Protein AF-A0A9N9HST7-F1 (afdb_monomer)

Radius of gyration: 21.46 Å; Cα contacts (8 Å, |Δi|>4): 61; chains: 1; bounding box: 54×31×57 Å

pLDDT: mean 80.24, std 18.42, range [35.91, 97.44]

Sequence (124 aa):
MKSISILSIFLIFVAVVTQASPVKRCDTKIGPNLYTDGVRFKDLYAGLSKDLIKINNKYDEFLNSFHDSVTEAAKKDGLPLPDFLDVWNNNYKEFVADSKFISEKLAAKAAAFGKKLEEAKKKS

Secondary structure (DSSP, 8-state):
-----HHHHHHHHHHHHHHT--TT-S-----HHHHHHHHHHHHHHHHHHHHHHHHHHHHHHHHHHHHHHHHHHHHHHT-PPPHHHHHHHHHHHHHHHHHHHHHHHHHHHHHHHHHHHHHHHHT-

Structure (mmCIF, N/CA/C/O backbone):
data_AF-A0A9N9HST7-F1
#
_entry.id   AF-A0A9N9HST7-F1
#
loop_
_atom_site.group_PDB
_atom_site.id
_atom_site.type_symbol
_atom_site.label_atom_id
_atom_site.label_alt_id
_atom_site.label_comp_id
_atom_site.label_asym_id
_atom_site.label_entity_id
_atom_site.label_seq_id
_atom_site.pdbx_PDB_ins_code
_atom_site.Cartn_x
_atom_site.Cartn_y
_atom_site.Cartn_z
_atom_site.occupancy
_atom_site.B_iso_or_equiv
_atom_site.auth_seq_id
_atom_site.auth_comp_id
_atom_site.auth_asym_id
_atom_site.auth_atom_id
_atom_site.pdbx_PDB_model_num
ATOM 1 N N . MET A 1 1 ? 2.403 -24.891 8.908 1.00 35.91 1 MET A N 1
ATOM 2 C CA . MET A 1 1 ? 2.510 -24.438 7.502 1.00 35.91 1 MET A CA 1
ATOM 3 C C . MET A 1 1 ? 3.416 -23.222 7.470 1.00 35.91 1 MET A C 1
ATOM 5 O O . MET A 1 1 ? 3.210 -22.316 8.263 1.00 35.91 1 MET A O 1
ATOM 9 N N . LYS A 1 2 ? 4.477 -23.265 6.657 1.00 36.91 2 LYS A N 1
ATOM 10 C CA . LYS A 1 2 ? 5.513 -22.226 6.585 1.00 36.91 2 LYS A CA 1
ATOM 11 C C . LYS A 1 2 ? 4.945 -21.008 5.852 1.00 36.91 2 LYS A C 1
ATOM 13 O O . LYS A 1 2 ? 4.925 -20.990 4.626 1.00 36.91 2 LYS A O 1
ATOM 18 N N . SER A 1 3 ? 4.468 -20.013 6.589 1.00 45.78 3 SER A N 1
ATOM 19 C CA . SER A 1 3 ? 4.248 -18.672 6.058 1.00 45.78 3 SER A CA 1
ATOM 20 C C . SER A 1 3 ? 5.619 -18.077 5.749 1.00 45.78 3 SER A C 1
ATOM 22 O O . SER A 1 3 ? 6.283 -17.513 6.616 1.00 45.78 3 SER A O 1
ATOM 24 N N . ILE A 1 4 ? 6.081 -18.252 4.508 1.00 47.50 4 ILE A N 1
ATOM 25 C CA . ILE A 1 4 ? 7.130 -17.395 3.953 1.00 47.50 4 ILE A CA 1
ATOM 26 C C . ILE A 1 4 ? 6.532 -15.994 4.002 1.00 47.50 4 ILE A C 1
ATOM 28 O O . ILE A 1 4 ? 5.658 -15.646 3.210 1.00 47.50 4 ILE A O 1
ATOM 32 N N . SER A 1 5 ? 6.903 -15.261 5.048 1.00 45.00 5 SER A N 1
ATOM 33 C CA . SER A 1 5 ? 6.356 -13.950 5.336 1.00 45.00 5 SER A CA 1
ATOM 34 C C . SER A 1 5 ? 6.654 -13.065 4.136 1.00 45.00 5 SER A C 1
ATOM 36 O O . SER A 1 5 ? 7.801 -12.962 3.700 1.00 45.00 5 SER A O 1
ATOM 38 N N . ILE A 1 6 ? 5.620 -12.437 3.581 1.00 54.22 6 ILE A N 1
ATOM 39 C CA . ILE A 1 6 ? 5.718 -11.459 2.486 1.00 54.22 6 ILE A CA 1
ATOM 40 C C . ILE A 1 6 ? 6.785 -10.391 2.812 1.00 54.22 6 ILE A C 1
ATOM 42 O O . ILE A 1 6 ? 7.474 -9.893 1.923 1.00 54.22 6 ILE A O 1
ATOM 46 N N . LEU A 1 7 ? 7.003 -10.140 4.107 1.00 42.53 7 LEU A N 1
ATOM 47 C CA . LEU A 1 7 ? 8.054 -9.294 4.666 1.00 42.53 7 LEU A CA 1
ATOM 48 C C . LEU A 1 7 ? 9.483 -9.766 4.327 1.00 42.53 7 LEU A C 1
ATOM 50 O O . LEU A 1 7 ? 10.355 -8.955 4.026 1.00 42.53 7 LEU A O 1
ATOM 54 N N . SER A 1 8 ? 9.728 -11.077 4.336 1.00 52.69 8 SER A N 1
ATOM 55 C CA . SER A 1 8 ? 11.025 -11.680 4.006 1.00 52.69 8 SER A CA 1
ATOM 56 C C . SER A 1 8 ? 11.347 -11.550 2.517 1.00 52.69 8 SER A C 1
ATOM 58 O O . SER A 1 8 ? 12.495 -11.312 2.156 1.00 52.69 8 SER A O 1
ATOM 60 N N . ILE A 1 9 ? 10.331 -11.645 1.653 1.00 54.22 9 ILE A N 1
ATOM 61 C CA . ILE A 1 9 ? 10.486 -11.402 0.212 1.00 54.22 9 ILE A CA 1
ATOM 62 C C . ILE A 1 9 ? 10.839 -9.926 -0.014 1.00 54.22 9 ILE A C 1
ATOM 64 O O . ILE A 1 9 ? 11.786 -9.621 -0.736 1.00 54.22 9 ILE A O 1
ATOM 68 N N . PHE A 1 10 ? 10.150 -9.014 0.675 1.00 51.09 10 PHE A N 1
ATOM 69 C CA . PHE A 1 10 ? 10.417 -7.577 0.607 1.00 51.09 10 PHE A CA 1
ATOM 70 C C . PHE A 1 10 ? 11.854 -7.201 1.008 1.00 51.09 10 PHE A C 1
ATOM 72 O O . PHE A 1 10 ? 12.502 -6.412 0.321 1.00 51.09 10 PHE A O 1
ATOM 79 N N . LEU A 1 11 ? 12.379 -7.803 2.080 1.00 50.59 11 LEU A N 1
ATOM 80 C CA . LEU A 1 11 ? 13.732 -7.535 2.584 1.00 50.59 11 LEU A CA 1
ATOM 81 C C . LEU A 1 11 ? 14.843 -8.001 1.632 1.00 50.59 11 LEU A C 1
ATOM 83 O O . LEU A 1 11 ? 15.831 -7.289 1.452 1.00 50.59 11 LEU A O 1
ATOM 87 N N . ILE A 1 12 ? 14.673 -9.155 0.979 1.00 52.94 12 ILE A N 1
ATOM 88 C CA . ILE A 1 12 ? 15.654 -9.660 0.005 1.00 52.94 12 ILE A CA 1
ATOM 89 C C . ILE A 1 12 ? 15.727 -8.726 -1.214 1.00 52.94 12 ILE A C 1
ATOM 91 O O . ILE A 1 12 ? 16.817 -8.443 -1.711 1.00 52.94 12 ILE A O 1
ATOM 95 N N . PHE A 1 13 ? 14.594 -8.173 -1.661 1.00 49.22 13 PHE A N 1
ATOM 96 C CA . PHE A 1 13 ? 14.563 -7.263 -2.810 1.00 49.22 13 PHE A CA 1
ATOM 97 C C . PHE A 1 13 ? 15.261 -5.921 -2.542 1.00 49.22 13 PHE A C 1
ATOM 99 O O . PHE A 1 13 ? 15.960 -5.414 -3.420 1.00 49.22 13 PHE A O 1
ATOM 106 N N . VAL A 1 14 ? 15.148 -5.359 -1.333 1.00 51.25 14 VAL A N 1
ATOM 107 C CA . VAL A 1 14 ? 15.830 -4.098 -0.977 1.00 51.25 14 VAL A CA 1
ATOM 108 C C . VAL A 1 14 ? 17.355 -4.268 -0.972 1.00 51.25 14 VAL A C 1
ATOM 110 O O . VAL A 1 14 ? 18.066 -3.394 -1.470 1.00 51.25 14 VAL A O 1
ATOM 113 N N . ALA A 1 15 ? 17.863 -5.406 -0.488 1.00 44.81 15 ALA A N 1
ATOM 114 C CA . ALA A 1 15 ? 19.301 -5.685 -0.426 1.00 44.81 15 ALA A CA 1
ATOM 115 C C . ALA A 1 15 ? 19.956 -5.884 -1.807 1.00 44.81 15 ALA A C 1
ATOM 117 O O . ALA A 1 15 ? 21.137 -5.579 -1.980 1.00 44.81 15 ALA A O 1
ATOM 118 N N . VAL A 1 16 ? 19.202 -6.367 -2.801 1.00 49.75 16 VAL A N 1
ATOM 119 C CA . VAL A 1 16 ? 19.696 -6.519 -4.182 1.00 49.75 16 VAL A CA 1
ATOM 120 C C . VAL A 1 16 ? 19.768 -5.164 -4.895 1.00 49.75 16 VAL A C 1
ATOM 122 O O . VAL A 1 16 ? 20.706 -4.907 -5.648 1.00 49.75 16 VAL A O 1
ATOM 125 N N . VAL A 1 17 ? 18.827 -4.254 -4.622 1.00 51.72 17 VAL A N 1
ATOM 126 C CA . VAL A 1 17 ? 18.800 -2.922 -5.254 1.00 51.72 17 VAL A CA 1
ATOM 127 C C . VAL A 1 17 ? 19.888 -1.994 -4.694 1.00 51.72 17 VAL A C 1
ATOM 129 O O . VAL A 1 17 ? 20.417 -1.164 -5.435 1.00 51.72 17 VAL A O 1
ATOM 132 N N . THR A 1 18 ? 20.278 -2.137 -3.423 1.00 47.78 18 THR A N 1
ATOM 133 C CA . THR A 1 18 ? 21.344 -1.317 -2.814 1.00 47.78 18 THR A CA 1
ATOM 134 C C . THR A 1 18 ? 22.755 -1.752 -3.217 1.00 47.78 18 THR A C 1
ATOM 136 O O . THR A 1 18 ? 23.629 -0.898 -3.348 1.00 47.78 18 THR A O 1
ATOM 139 N N . GLN A 1 19 ? 22.982 -3.042 -3.492 1.00 45.69 19 GLN A N 1
ATOM 140 C CA . GLN A 1 19 ? 24.291 -3.557 -3.925 1.00 45.69 19 GLN A CA 1
ATOM 141 C C . GLN A 1 19 ? 24.570 -3.368 -5.427 1.00 45.69 19 GLN A C 1
ATOM 143 O O . GLN A 1 19 ? 25.721 -3.425 -5.852 1.00 45.69 19 GLN A O 1
ATOM 148 N N . ALA A 1 20 ? 23.551 -3.061 -6.236 1.00 45.78 20 ALA A N 1
ATOM 149 C CA . ALA A 1 20 ? 23.695 -2.799 -7.671 1.00 45.78 20 ALA A CA 1
ATOM 150 C C . ALA A 1 20 ? 24.044 -1.335 -8.019 1.00 45.78 20 ALA A C 1
ATOM 152 O O . ALA A 1 20 ? 23.869 -0.917 -9.164 1.00 45.78 20 ALA A O 1
ATOM 153 N N . SER A 1 21 ? 24.533 -0.530 -7.067 1.00 45.56 21 SER A N 1
ATOM 154 C CA . SER A 1 21 ? 25.044 0.811 -7.377 1.00 45.56 21 SER A CA 1
ATOM 155 C C . SER A 1 21 ? 26.535 0.805 -7.718 1.00 45.56 21 SER A C 1
ATOM 157 O O . SER A 1 21 ? 27.380 0.972 -6.841 1.00 45.56 21 SER A O 1
ATOM 159 N N . PRO A 1 22 ? 26.851 0.851 -9.020 1.00 41.72 22 PRO A N 1
ATOM 160 C CA . PRO A 1 22 ? 27.812 1.801 -9.534 1.00 41.72 22 PRO A CA 1
ATOM 161 C C . PRO A 1 22 ? 27.055 2.822 -10.395 1.00 41.72 22 PRO A C 1
ATOM 163 O O . PRO A 1 22 ? 26.806 2.624 -11.582 1.00 41.72 22 PRO A O 1
ATOM 166 N N . VAL A 1 23 ? 26.707 3.963 -9.794 1.00 45.53 23 VAL A N 1
ATOM 167 C CA . VAL A 1 23 ? 26.033 5.118 -10.429 1.00 45.53 23 VAL A CA 1
ATOM 168 C C . VAL A 1 23 ? 26.983 5.886 -11.376 1.00 45.53 23 VAL A C 1
ATOM 170 O O . VAL A 1 23 ? 26.965 7.107 -11.422 1.00 45.53 23 VAL A O 1
ATOM 173 N N . LYS A 1 24 ? 27.867 5.216 -12.131 1.00 44.41 24 LYS A N 1
ATOM 174 C CA . LYS A 1 24 ? 28.926 5.916 -12.891 1.00 44.41 24 LYS A CA 1
ATOM 175 C C . LYS A 1 24 ? 28.978 5.730 -14.405 1.00 44.41 24 LYS A C 1
ATOM 177 O O . LYS A 1 24 ? 29.859 6.330 -15.003 1.00 44.41 24 LYS A O 1
ATOM 182 N N . ARG A 1 25 ? 28.059 5.017 -15.068 1.00 43.41 25 ARG A N 1
ATOM 183 C CA . ARG A 1 25 ? 27.987 5.040 -16.549 1.00 43.41 25 ARG A CA 1
ATOM 184 C C . ARG A 1 25 ? 26.544 4.922 -17.052 1.00 43.41 25 ARG A C 1
ATOM 186 O O . ARG A 1 25 ? 26.022 3.825 -17.178 1.00 43.41 25 ARG A O 1
ATOM 193 N N . CYS A 1 26 ? 25.895 6.052 -17.342 1.00 48.50 26 CYS A N 1
ATOM 194 C CA . CYS A 1 26 ? 24.642 6.111 -18.125 1.00 48.50 26 CYS A CA 1
ATOM 195 C C . CYS A 1 26 ? 24.931 6.436 -19.609 1.00 48.50 26 CYS A C 1
ATOM 197 O O . CYS A 1 26 ? 24.140 7.092 -20.293 1.00 48.50 26 CYS A O 1
ATOM 199 N N . ASP A 1 27 ? 26.077 5.962 -20.103 1.00 52.94 27 ASP A N 1
ATOM 200 C CA . ASP A 1 27 ? 26.557 6.171 -21.477 1.00 52.94 27 ASP A CA 1
ATOM 201 C C . ASP A 1 27 ? 26.638 4.852 -22.256 1.00 52.94 27 ASP A C 1
ATOM 203 O O . ASP A 1 27 ? 27.104 4.802 -23.391 1.00 52.94 27 ASP A O 1
ATOM 207 N N . THR A 1 28 ? 26.212 3.754 -21.635 1.00 59.69 28 THR A N 1
ATOM 208 C CA . THR A 1 28 ? 26.372 2.410 -22.180 1.00 59.69 28 THR A CA 1
ATOM 209 C C . THR A 1 28 ? 25.144 2.040 -23.004 1.00 59.69 28 THR A C 1
ATOM 211 O O . THR A 1 28 ? 24.033 1.985 -22.478 1.00 59.69 28 THR A O 1
ATOM 214 N N . LYS A 1 29 ? 25.349 1.792 -24.303 1.00 67.62 29 LYS A N 1
ATOM 215 C CA . LYS A 1 29 ? 24.335 1.201 -25.187 1.00 67.62 29 LYS A CA 1
ATOM 216 C C . LYS A 1 29 ? 23.838 -0.114 -24.582 1.00 67.62 29 LYS A C 1
ATOM 218 O O . LYS A 1 29 ? 24.645 -0.914 -24.108 1.00 67.62 29 LYS A O 1
ATOM 223 N N . ILE A 1 30 ? 22.529 -0.351 -24.627 1.00 78.44 30 ILE A N 1
ATOM 224 C CA . ILE A 1 30 ? 21.925 -1.618 -24.195 1.00 78.44 30 ILE A CA 1
ATOM 225 C C . ILE A 1 30 ? 21.528 -2.447 -25.417 1.00 78.44 30 ILE A C 1
ATOM 227 O O . ILE A 1 30 ? 20.932 -1.933 -26.358 1.00 78.44 30 ILE A O 1
ATOM 231 N N . GLY A 1 31 ? 21.877 -3.733 -25.414 1.00 81.38 31 GLY A N 1
ATOM 232 C CA . GLY A 1 31 ? 21.437 -4.668 -26.451 1.00 81.38 31 GLY A CA 1
ATOM 233 C C . GLY A 1 31 ? 19.947 -5.024 -26.319 1.00 81.38 31 GLY A C 1
ATOM 234 O O . GLY A 1 31 ? 19.363 -4.838 -25.247 1.00 81.38 31 GLY A O 1
ATOM 235 N N . PRO A 1 32 ? 19.328 -5.594 -27.371 1.00 83.12 32 PRO A N 1
ATOM 236 C CA . PRO A 1 32 ? 17.887 -5.865 -27.416 1.00 83.12 32 PRO A CA 1
ATOM 237 C C . PRO A 1 32 ? 17.403 -6.797 -26.296 1.00 83.12 32 PRO A C 1
ATOM 239 O O . PRO A 1 32 ? 16.369 -6.527 -25.692 1.00 83.12 32 PRO A O 1
ATOM 242 N N . ASN A 1 33 ? 18.168 -7.836 -25.948 1.00 82.81 33 ASN A N 1
ATOM 243 C CA . ASN A 1 33 ? 17.793 -8.768 -24.875 1.00 82.81 33 ASN A CA 1
ATOM 244 C C . ASN A 1 33 ? 17.759 -8.082 -23.499 1.00 82.81 33 ASN A C 1
ATOM 246 O O . ASN A 1 33 ? 16.803 -8.249 -22.747 1.00 82.81 33 ASN A O 1
ATOM 250 N N . LEU A 1 34 ? 18.763 -7.249 -23.199 1.00 80.81 34 LEU A N 1
ATOM 251 C CA . LEU A 1 34 ? 18.840 -6.522 -21.930 1.00 80.81 34 LEU A CA 1
ATOM 252 C C . LEU A 1 34 ? 17.730 -5.469 -21.812 1.00 80.81 34 LEU A C 1
ATOM 254 O O . LEU A 1 34 ? 17.176 -5.275 -20.732 1.00 80.81 34 LEU A O 1
ATOM 258 N N . TYR A 1 35 ? 17.387 -4.806 -22.919 1.00 83.44 35 TYR A N 1
ATOM 259 C CA . TYR A 1 35 ? 16.245 -3.895 -22.960 1.00 83.44 35 TYR A CA 1
ATOM 260 C C . TYR A 1 35 ? 14.931 -4.633 -22.675 1.00 83.44 35 TYR A C 1
ATOM 262 O O . TYR A 1 35 ? 14.167 -4.188 -21.821 1.00 83.44 35 TYR A O 1
ATOM 270 N N . THR A 1 36 ? 14.690 -5.774 -23.329 1.00 87.50 36 THR A N 1
ATOM 271 C CA . THR A 1 36 ? 13.483 -6.587 -23.116 1.00 87.50 36 THR A CA 1
ATOM 272 C C . THR A 1 36 ? 13.340 -7.028 -21.660 1.00 87.50 36 THR A C 1
ATOM 274 O O . THR A 1 36 ? 12.276 -6.837 -21.067 1.00 87.50 36 THR A O 1
ATOM 277 N N . ASP A 1 37 ? 14.408 -7.545 -21.047 1.00 89.12 37 ASP A N 1
ATOM 278 C CA . ASP A 1 37 ? 14.377 -7.918 -19.629 1.00 89.12 37 ASP A CA 1
ATOM 279 C C . ASP A 1 37 ? 14.178 -6.698 -18.722 1.00 89.12 37 ASP A C 1
ATOM 281 O O . ASP A 1 37 ? 13.390 -6.745 -17.775 1.00 89.12 37 ASP A O 1
ATOM 285 N N . GLY A 1 38 ? 14.821 -5.571 -19.035 1.00 87.25 38 GLY A N 1
ATOM 286 C CA . GLY A 1 38 ? 14.618 -4.314 -18.320 1.00 87.25 38 GLY A CA 1
ATOM 287 C C . GLY A 1 38 ? 13.155 -3.861 -18.331 1.00 87.25 38 GLY A C 1
ATOM 288 O O . GLY A 1 38 ? 12.603 -3.528 -17.281 1.00 87.25 38 GLY A O 1
ATOM 289 N N . VAL A 1 39 ? 12.499 -3.892 -19.495 1.00 88.69 39 VAL A N 1
ATOM 290 C CA . VAL A 1 39 ? 11.071 -3.559 -19.627 1.00 88.69 39 VAL A CA 1
ATOM 291 C C . VAL A 1 39 ? 10.216 -4.527 -18.811 1.00 88.69 39 VAL A C 1
ATOM 293 O O . VAL A 1 39 ? 9.365 -4.080 -18.041 1.00 88.69 39 VAL A O 1
ATOM 296 N N . ARG A 1 40 ? 10.497 -5.834 -18.888 1.00 89.56 40 ARG A N 1
ATOM 297 C CA . ARG A 1 40 ? 9.788 -6.856 -18.108 1.00 89.56 40 ARG A CA 1
ATOM 298 C C . ARG A 1 40 ? 9.870 -6.589 -16.602 1.00 89.56 40 ARG A C 1
ATOM 300 O O . ARG A 1 40 ? 8.847 -6.633 -15.922 1.00 89.56 40 ARG A O 1
ATOM 307 N N . PHE A 1 41 ? 11.058 -6.294 -16.068 1.00 87.50 41 PHE A N 1
ATOM 308 C CA . PHE A 1 41 ? 11.217 -5.997 -14.640 1.00 87.50 41 PHE A CA 1
ATOM 309 C C . PHE A 1 41 ? 10.581 -4.662 -14.245 1.00 87.50 41 PHE A C 1
ATOM 311 O O . PHE A 1 41 ? 9.958 -4.581 -13.188 1.00 87.50 41 PHE A O 1
ATOM 318 N N . LYS A 1 42 ? 10.674 -3.631 -15.096 1.00 90.00 42 LYS A N 1
ATOM 319 C CA . LYS A 1 42 ? 9.968 -2.355 -14.894 1.00 90.00 42 LYS A CA 1
ATOM 320 C C . LYS A 1 42 ? 8.465 -2.585 -14.724 1.00 90.00 42 LYS A C 1
ATOM 322 O O . LYS A 1 42 ? 7.878 -2.053 -13.784 1.00 90.00 42 LYS A O 1
ATOM 327 N N . ASP A 1 43 ? 7.856 -3.358 -15.619 1.00 88.94 43 ASP A N 1
ATOM 328 C CA . ASP A 1 43 ? 6.419 -3.641 -15.585 1.00 88.94 43 ASP A CA 1
ATOM 329 C C . ASP A 1 43 ? 6.032 -4.482 -14.369 1.00 88.94 43 ASP A C 1
ATOM 331 O O . ASP A 1 43 ? 5.048 -4.168 -13.699 1.00 88.94 43 ASP A O 1
ATOM 335 N N . LEU A 1 44 ? 6.842 -5.487 -14.025 1.00 91.81 44 LEU A N 1
ATOM 336 C CA . LEU A 1 44 ? 6.637 -6.296 -12.825 1.00 91.81 44 LEU A CA 1
ATOM 337 C C . LEU A 1 44 ? 6.665 -5.436 -11.555 1.00 91.81 44 LEU A C 1
ATOM 339 O O . LEU A 1 44 ? 5.748 -5.517 -10.739 1.00 91.81 44 LEU A O 1
ATOM 343 N N . TYR A 1 45 ? 7.668 -4.569 -11.400 1.00 87.19 45 TYR A N 1
ATOM 344 C CA . TYR A 1 45 ? 7.760 -3.686 -10.236 1.00 87.19 45 TYR A CA 1
ATOM 345 C C . TYR A 1 45 ? 6.623 -2.666 -10.190 1.00 87.19 45 TYR A C 1
ATOM 347 O O . TYR A 1 45 ? 6.041 -2.461 -9.127 1.00 87.19 45 TYR A O 1
ATOM 355 N N . ALA A 1 46 ? 6.248 -2.077 -11.328 1.00 87.12 46 ALA A N 1
ATOM 356 C CA . ALA A 1 46 ? 5.109 -1.166 -11.396 1.00 87.12 46 ALA A CA 1
ATOM 357 C C . ALA A 1 46 ? 3.789 -1.860 -11.013 1.00 87.12 46 ALA A C 1
ATOM 359 O O . ALA A 1 46 ? 2.982 -1.283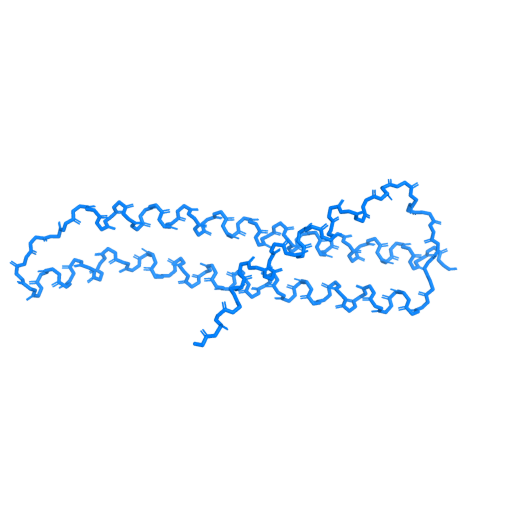 -10.283 1.00 87.12 46 ALA A O 1
ATOM 360 N N . GLY A 1 47 ? 3.587 -3.104 -11.463 1.00 90.56 47 GLY A N 1
ATOM 361 C CA . GLY A 1 47 ? 2.434 -3.925 -11.096 1.00 90.56 47 GLY A CA 1
ATOM 362 C C . GLY A 1 47 ? 2.365 -4.183 -9.592 1.00 90.56 47 GLY A C 1
ATOM 363 O O . GLY A 1 47 ? 1.357 -3.867 -8.962 1.00 90.56 47 GLY A O 1
ATOM 364 N N . LEU A 1 48 ? 3.468 -4.652 -9.001 1.00 91.88 48 LEU A N 1
ATOM 365 C CA . LEU A 1 48 ? 3.553 -4.903 -7.559 1.00 91.88 48 LEU A CA 1
ATOM 366 C C . LEU A 1 48 ? 3.306 -3.630 -6.737 1.00 91.88 48 LEU A C 1
ATOM 368 O O . LEU A 1 48 ? 2.536 -3.658 -5.779 1.00 91.88 48 LEU A O 1
ATOM 372 N N . SER A 1 49 ? 3.899 -2.494 -7.121 1.00 90.31 49 SER A N 1
ATOM 373 C CA . SER A 1 49 ? 3.653 -1.221 -6.429 1.00 90.31 49 SER A CA 1
ATOM 374 C C . SER A 1 49 ? 2.192 -0.778 -6.525 1.00 90.31 49 SER A C 1
ATOM 376 O O . SER A 1 49 ? 1.634 -0.288 -5.545 1.00 90.31 49 SER A O 1
ATOM 378 N N . LYS A 1 50 ? 1.538 -0.989 -7.674 1.00 90.81 50 LYS A N 1
ATOM 379 C CA . LYS A 1 50 ? 0.111 -0.683 -7.845 1.00 90.81 50 LYS A CA 1
ATOM 380 C C . LYS A 1 50 ? -0.767 -1.536 -6.931 1.00 90.81 50 LYS A C 1
ATOM 382 O O . LYS A 1 50 ? -1.739 -1.024 -6.379 1.00 90.81 50 LYS A O 1
ATOM 387 N N . ASP A 1 51 ? -0.444 -2.813 -6.765 1.00 92.69 51 ASP A N 1
ATOM 388 C CA . ASP A 1 51 ? -1.218 -3.699 -5.895 1.00 92.69 51 ASP A CA 1
ATOM 389 C C . ASP A 1 51 ? -1.052 -3.347 -4.413 1.00 92.69 51 ASP A C 1
ATOM 391 O O . ASP A 1 51 ? -2.041 -3.352 -3.682 1.00 92.69 51 ASP A O 1
ATOM 395 N N . LEU A 1 52 ? 0.139 -2.920 -3.986 1.00 91.19 52 LEU A N 1
ATOM 396 C CA . LEU A 1 52 ? 0.337 -2.385 -2.633 1.00 91.19 52 LEU A CA 1
ATOM 397 C C . LEU A 1 52 ? -0.494 -1.127 -2.387 1.00 91.19 52 LEU A C 1
ATOM 399 O O . LEU A 1 52 ? -1.151 -1.025 -1.358 1.00 91.19 52 LEU A O 1
ATOM 403 N N . ILE A 1 53 ? -0.528 -0.195 -3.344 1.00 89.31 53 ILE A N 1
ATOM 404 C CA . ILE A 1 53 ? -1.359 1.014 -3.237 1.00 89.31 53 ILE A CA 1
ATOM 405 C C . ILE A 1 53 ? -2.840 0.640 -3.080 1.00 89.31 53 ILE A C 1
ATOM 407 O O . ILE A 1 53 ? -3.518 1.193 -2.219 1.00 89.31 53 ILE A O 1
ATOM 411 N N . LYS A 1 54 ? -3.344 -0.335 -3.851 1.00 92.12 54 LYS A N 1
ATOM 412 C CA . LYS A 1 54 ? -4.724 -0.825 -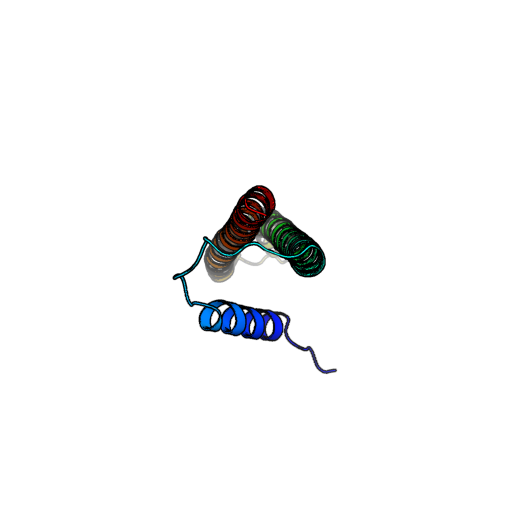3.686 1.00 92.12 54 LYS A CA 1
ATOM 413 C C . LYS A 1 54 ? -4.964 -1.416 -2.297 1.00 92.12 54 LYS A C 1
ATOM 415 O O . LYS A 1 54 ? -6.020 -1.182 -1.724 1.00 92.12 54 LYS A O 1
ATOM 420 N N . ILE A 1 55 ? -4.017 -2.196 -1.775 1.00 91.88 55 ILE A N 1
ATOM 421 C CA . ILE A 1 55 ? -4.109 -2.777 -0.430 1.00 91.88 55 ILE A CA 1
ATOM 422 C C . ILE A 1 55 ? -4.142 -1.667 0.626 1.00 91.88 55 ILE A C 1
ATOM 424 O O . ILE A 1 55 ? -5.000 -1.699 1.500 1.00 91.88 55 ILE A O 1
ATOM 428 N N . ASN A 1 56 ? -3.275 -0.659 0.514 1.00 89.44 56 ASN A N 1
ATOM 429 C CA . ASN A 1 56 ? -3.259 0.481 1.432 1.00 89.44 56 ASN A CA 1
ATOM 430 C C . ASN A 1 56 ? -4.583 1.258 1.395 1.00 89.44 56 ASN A C 1
ATOM 432 O O . ASN A 1 56 ? -5.118 1.589 2.444 1.00 89.44 56 ASN A O 1
ATOM 436 N N . ASN A 1 57 ? -5.176 1.453 0.213 1.00 89.75 57 ASN A N 1
ATOM 437 C CA . ASN A 1 57 ? -6.495 2.084 0.106 1.00 89.75 57 ASN A CA 1
ATOM 438 C C . ASN A 1 57 ? -7.604 1.253 0.780 1.00 89.75 57 ASN A C 1
ATOM 440 O O . ASN A 1 57 ? -8.502 1.823 1.386 1.00 89.75 57 ASN A O 1
ATOM 444 N N . LYS A 1 58 ? -7.535 -0.086 0.727 1.00 93.00 58 LYS A N 1
ATOM 445 C CA . LYS A 1 58 ? -8.472 -0.938 1.482 1.00 93.00 58 LYS A CA 1
ATOM 446 C C . LYS A 1 58 ? -8.303 -0.771 2.989 1.00 93.00 58 LYS A C 1
ATOM 448 O O . LYS A 1 58 ? -9.290 -0.763 3.712 1.00 93.00 58 LYS A O 1
ATOM 453 N N . TYR A 1 59 ? -7.068 -0.640 3.473 1.00 91.62 59 TYR A N 1
ATOM 454 C CA . TYR A 1 59 ? -6.844 -0.328 4.882 1.00 91.62 59 TYR A CA 1
ATOM 455 C C . TYR A 1 59 ? -7.431 1.036 5.258 1.00 91.62 59 TYR A C 1
ATOM 457 O O . TYR A 1 59 ? -8.075 1.115 6.298 1.00 91.62 59 TYR A O 1
ATOM 465 N N . ASP A 1 60 ? -7.289 2.066 4.413 1.00 91.44 60 ASP A N 1
ATOM 466 C CA . ASP A 1 60 ? -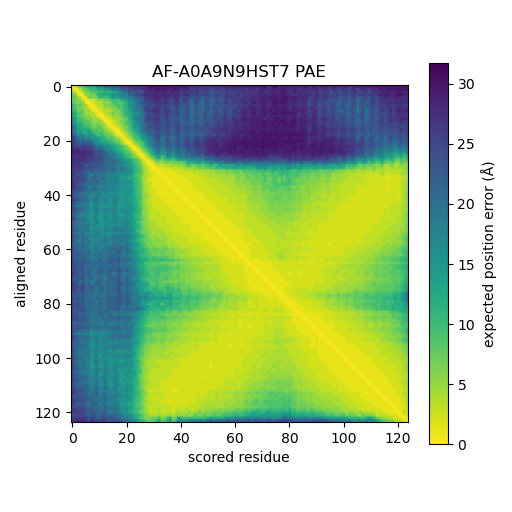7.913 3.381 4.638 1.00 91.44 60 ASP A CA 1
ATOM 467 C C . ASP A 1 60 ? -9.443 3.251 4.823 1.00 91.44 60 ASP A C 1
ATOM 469 O O . ASP A 1 60 ? -10.010 3.848 5.738 1.00 91.44 60 ASP A O 1
ATOM 473 N N . GLU A 1 61 ? -10.117 2.430 4.007 1.00 92.19 61 GLU A N 1
ATOM 474 C CA . GLU A 1 61 ? -11.557 2.149 4.143 1.00 92.19 61 GLU A CA 1
ATOM 475 C C . GLU A 1 61 ? -11.899 1.520 5.505 1.00 92.19 61 GLU A C 1
ATOM 477 O O . GLU A 1 61 ? -12.785 2.011 6.210 1.00 92.19 61 GLU A O 1
ATOM 482 N N . PHE A 1 62 ? -11.172 0.474 5.914 1.00 92.19 62 PHE A N 1
ATOM 483 C CA . PHE A 1 62 ? -11.405 -0.185 7.202 1.00 92.19 62 PHE A CA 1
ATOM 484 C C . PHE A 1 62 ? -11.131 0.744 8.387 1.00 92.19 62 PHE A C 1
ATOM 486 O O . PHE A 1 62 ? -11.967 0.835 9.285 1.00 92.19 62 PHE A O 1
ATOM 493 N N . LEU A 1 63 ? -10.010 1.468 8.365 1.00 92.38 63 LEU A N 1
ATOM 494 C CA . LEU A 1 63 ? -9.611 2.414 9.410 1.00 92.38 63 LEU A CA 1
ATOM 495 C C . LEU A 1 63 ? -10.662 3.506 9.634 1.00 92.38 63 LEU A C 1
ATOM 497 O O . LEU A 1 63 ? -10.919 3.876 10.780 1.00 92.38 63 LEU A O 1
ATOM 501 N N . ASN A 1 64 ? -11.282 3.997 8.556 1.00 91.00 64 ASN A N 1
ATOM 502 C CA . ASN A 1 64 ? -12.335 5.011 8.629 1.00 91.00 64 ASN A CA 1
ATOM 503 C C . ASN A 1 64 ? -13.640 4.459 9.219 1.00 91.00 64 ASN A C 1
ATOM 505 O O . ASN A 1 64 ? -14.345 5.182 9.912 1.00 91.00 64 ASN A O 1
ATOM 509 N N . SER A 1 65 ? -13.951 3.182 8.972 1.00 93.50 65 SER A N 1
ATOM 510 C CA . SER A 1 65 ? -15.146 2.515 9.516 1.00 93.50 65 SER A CA 1
ATOM 511 C C . SER A 1 65 ? -14.964 1.921 10.919 1.00 93.50 65 SER A C 1
ATOM 513 O O . SER A 1 65 ? -15.939 1.471 11.528 1.00 93.50 65 SER A O 1
ATOM 515 N N . PHE A 1 66 ? -13.726 1.870 11.423 1.00 95.12 66 PHE A N 1
ATOM 516 C CA . PHE A 1 66 ? -13.388 1.129 12.636 1.00 95.12 66 PHE A CA 1
ATOM 517 C C . PHE A 1 66 ? -14.131 1.668 13.857 1.00 95.12 66 PHE A C 1
ATOM 519 O O . PHE A 1 66 ? -14.820 0.895 14.519 1.00 95.12 66 PHE A O 1
ATOM 526 N N . HIS A 1 67 ? -14.034 2.978 14.117 1.00 92.12 67 HIS A N 1
ATOM 527 C CA . HIS A 1 67 ? -14.619 3.616 15.301 1.00 92.12 67 HIS A CA 1
ATOM 528 C C . HIS A 1 67 ? -16.134 3.387 15.386 1.00 92.12 67 HIS A C 1
ATOM 530 O O . HIS A 1 67 ? -16.643 2.948 16.418 1.00 92.12 67 HIS A O 1
ATOM 536 N N . ASP A 1 68 ? -16.845 3.595 14.277 1.00 94.00 68 ASP A N 1
ATOM 537 C CA . ASP A 1 68 ? -18.291 3.372 14.205 1.00 94.00 68 ASP A CA 1
ATOM 538 C C . ASP A 1 68 ? -18.639 1.897 14.450 1.00 94.00 68 ASP A C 1
ATOM 540 O O . ASP A 1 68 ? -19.558 1.584 15.208 1.00 94.00 68 ASP A O 1
ATOM 544 N N . SER A 1 69 ? -17.862 0.979 13.865 1.00 95.06 69 SER A N 1
ATOM 545 C CA . SER A 1 69 ? -18.081 -0.466 13.998 1.00 95.06 69 SER A CA 1
ATOM 546 C C . SER A 1 69 ? -17.887 -0.956 15.434 1.00 95.06 69 SER A C 1
ATOM 548 O O . SER A 1 69 ? -18.713 -1.719 15.940 1.00 95.06 69 SER A O 1
ATOM 550 N N . VAL A 1 70 ? -16.821 -0.517 16.113 1.00 95.56 70 VAL A N 1
ATOM 551 C CA . VAL A 1 70 ? -16.563 -0.915 17.507 1.00 95.56 70 VAL A CA 1
ATOM 552 C C . VAL A 1 70 ? -17.518 -0.229 18.481 1.00 95.56 70 VAL A C 1
ATOM 554 O O . VAL A 1 70 ? -17.930 -0.848 19.460 1.00 95.56 70 VAL A O 1
ATOM 557 N N . THR A 1 71 ? -17.946 1.002 18.186 1.00 94.75 71 THR A N 1
ATOM 558 C CA . TH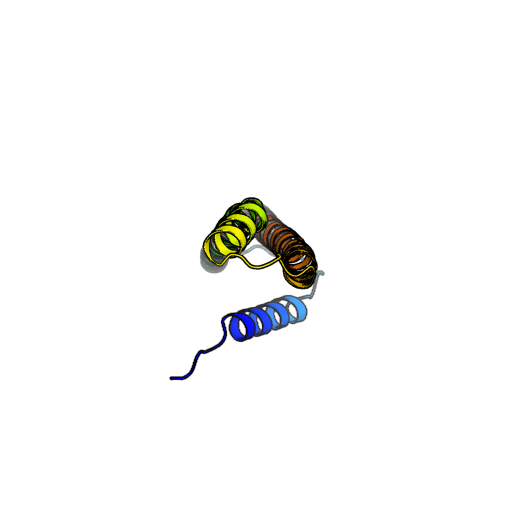R A 1 71 ? -18.971 1.713 18.962 1.00 94.75 71 THR A CA 1
ATOM 559 C C . THR A 1 71 ? -20.310 0.984 18.903 1.00 94.75 71 THR A C 1
ATOM 561 O O . THR A 1 71 ? -20.967 0.795 19.926 1.00 94.75 71 THR A O 1
ATOM 564 N N . GLU A 1 72 ? -20.724 0.548 17.714 1.00 96.31 72 GLU A N 1
ATOM 565 C CA . GLU A 1 72 ? -21.962 -0.208 17.528 1.00 96.31 72 GLU A CA 1
ATOM 566 C C . GLU A 1 72 ? -21.907 -1.578 18.222 1.00 96.31 72 GLU A C 1
ATOM 568 O O . GLU A 1 72 ? -22.894 -2.008 18.820 1.00 96.31 72 GLU A O 1
ATOM 573 N N . ALA A 1 73 ? -20.752 -2.250 18.194 1.00 96.69 73 ALA A N 1
ATOM 574 C CA . ALA A 1 73 ? -20.544 -3.498 18.928 1.00 96.69 73 ALA A CA 1
ATOM 575 C C . ALA A 1 73 ? -20.643 -3.289 20.450 1.00 96.69 73 ALA A C 1
ATOM 577 O O . ALA A 1 73 ? -21.419 -3.976 21.110 1.00 96.69 73 ALA A O 1
ATOM 578 N N . ALA A 1 74 ? -19.956 -2.278 20.995 1.00 96.31 74 ALA A N 1
ATOM 579 C CA . ALA A 1 74 ? -20.000 -1.954 22.422 1.00 96.31 74 ALA A CA 1
ATOM 580 C C . ALA A 1 74 ? -21.429 -1.633 22.901 1.00 96.31 74 ALA A C 1
ATOM 582 O O . ALA A 1 74 ? -21.862 -2.118 23.947 1.00 96.31 74 ALA A O 1
ATOM 583 N N . LYS A 1 75 ? -22.207 -0.892 22.094 1.00 96.44 75 LYS A N 1
ATOM 584 C CA . LYS A 1 75 ? -23.630 -0.619 22.366 1.00 96.44 75 LYS A CA 1
ATOM 585 C C . LYS A 1 75 ? -24.472 -1.892 22.427 1.00 96.44 75 LYS A C 1
ATOM 587 O O . LYS A 1 75 ? -25.299 -2.010 23.328 1.00 96.44 75 LYS A O 1
ATOM 592 N N . LYS A 1 76 ? -24.279 -2.829 21.492 1.00 97.44 76 LYS A N 1
ATOM 593 C CA . LYS A 1 76 ? -25.000 -4.117 21.472 1.00 97.44 76 LYS A CA 1
ATOM 594 C C . LYS A 1 76 ? -24.674 -4.981 22.683 1.00 97.44 76 LYS A C 1
ATOM 596 O O . LYS A 1 76 ? -25.568 -5.641 23.205 1.00 97.44 76 LY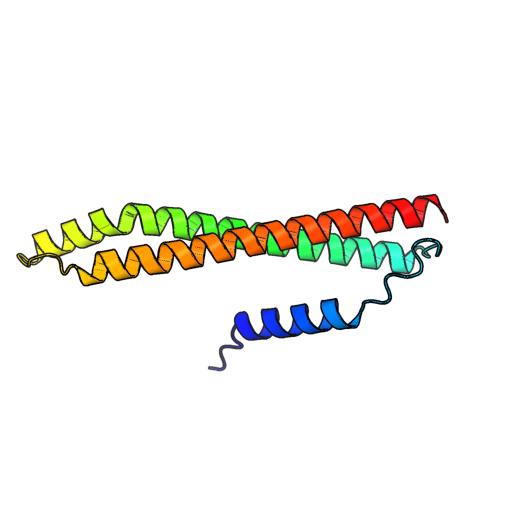S A O 1
ATOM 601 N N . ASP A 1 77 ? -23.432 -4.916 23.146 1.00 96.94 77 ASP A N 1
ATOM 602 C CA . ASP A 1 77 ? -22.970 -5.652 24.320 1.00 96.94 77 ASP A CA 1
ATOM 603 C C . ASP A 1 77 ? -23.325 -4.948 25.644 1.00 96.94 77 ASP A C 1
ATOM 605 O O . ASP A 1 77 ? -23.145 -5.521 26.718 1.00 96.94 77 ASP A O 1
ATOM 609 N N . GLY A 1 78 ? -23.842 -3.713 25.596 1.00 97.38 78 GLY A N 1
ATOM 610 C CA . GLY A 1 78 ? -24.137 -2.913 26.788 1.00 97.38 78 GLY A CA 1
ATOM 611 C C . GLY A 1 78 ? -22.881 -2.510 27.570 1.00 97.38 78 GLY A C 1
ATOM 612 O O . GLY A 1 78 ? -22.952 -2.293 28.780 1.00 97.38 78 GLY A O 1
ATOM 613 N N . LEU A 1 79 ? -21.732 -2.434 26.895 1.00 96.31 79 LEU A N 1
ATOM 614 C CA . LEU A 1 79 ? -20.430 -2.143 27.486 1.00 96.31 79 LEU A CA 1
ATOM 615 C C . LEU A 1 79 ? -19.913 -0.767 27.039 1.00 96.31 79 LEU A C 1
ATOM 617 O O . LEU A 1 79 ? -20.219 -0.315 25.933 1.00 96.31 79 LEU A O 1
ATOM 621 N N . PRO A 1 80 ? -19.109 -0.081 27.870 1.00 94.44 80 PRO A N 1
ATOM 622 C CA . PRO A 1 80 ? -18.396 1.110 27.428 1.00 94.44 80 PRO A CA 1
ATOM 623 C C . PRO A 1 80 ? -17.333 0.738 26.388 1.00 94.44 80 PRO A C 1
ATOM 625 O O . PRO A 1 80 ? -16.726 -0.332 26.465 1.00 94.44 80 PRO A O 1
ATOM 628 N N . LEU A 1 81 ? -17.075 1.644 25.442 1.00 94.00 81 LEU A N 1
ATOM 629 C CA . LEU A 1 81 ? -15.994 1.480 24.475 1.00 94.00 81 LEU A CA 1
ATOM 630 C C . LEU A 1 81 ? -14.638 1.748 25.156 1.00 94.00 81 LEU A C 1
ATOM 632 O O . LEU A 1 81 ? -14.461 2.829 25.715 1.00 94.00 81 LEU A O 1
ATOM 636 N N . PRO A 1 82 ? -13.674 0.811 25.121 1.00 94.81 82 PRO A N 1
ATOM 637 C CA . PRO A 1 82 ? -12.347 1.053 25.681 1.00 94.81 82 PRO A CA 1
ATOM 638 C C . PRO A 1 82 ? -11.499 2.009 24.826 1.00 94.81 82 PRO A C 1
ATOM 640 O O . PRO A 1 82 ? -11.281 1.750 23.642 1.00 94.81 82 PRO A O 1
ATOM 643 N N . ASP A 1 83 ? -10.899 3.025 25.454 1.00 93.44 83 ASP A N 1
ATOM 644 C CA . ASP A 1 83 ? -10.052 4.035 24.787 1.00 93.44 83 ASP A CA 1
ATOM 645 C C . ASP A 1 83 ? -8.867 3.439 24.003 1.00 93.44 83 ASP A C 1
ATOM 647 O O . ASP A 1 83 ? -8.408 4.007 23.009 1.00 93.44 83 ASP A O 1
ATOM 651 N N . PHE A 1 84 ? -8.355 2.273 24.423 1.00 94.88 84 PHE A N 1
ATOM 652 C CA . PHE A 1 84 ? -7.207 1.645 23.760 1.00 94.88 84 PHE A CA 1
ATOM 653 C C . PHE A 1 84 ? -7.503 1.254 22.305 1.00 94.88 84 PHE A C 1
ATOM 655 O O . PHE A 1 84 ? -6.565 1.134 21.518 1.00 94.88 84 PHE A O 1
ATOM 662 N N . LEU A 1 85 ? -8.775 1.049 21.939 1.00 94.81 85 LEU A N 1
ATOM 663 C CA . LEU A 1 85 ? -9.165 0.700 20.573 1.00 94.81 85 LEU A CA 1
ATOM 664 C C . LEU A 1 85 ? -8.933 1.869 19.614 1.00 94.81 85 LEU A C 1
ATOM 666 O O . LEU A 1 85 ? -8.382 1.665 18.532 1.00 94.81 85 LEU A O 1
ATOM 670 N N . ASP A 1 86 ? -9.266 3.090 20.031 1.00 90.38 86 ASP A N 1
ATOM 671 C CA . ASP A 1 86 ? -9.004 4.293 19.239 1.00 90.38 86 ASP A CA 1
ATOM 672 C C . ASP A 1 86 ? -7.500 4.574 19.144 1.00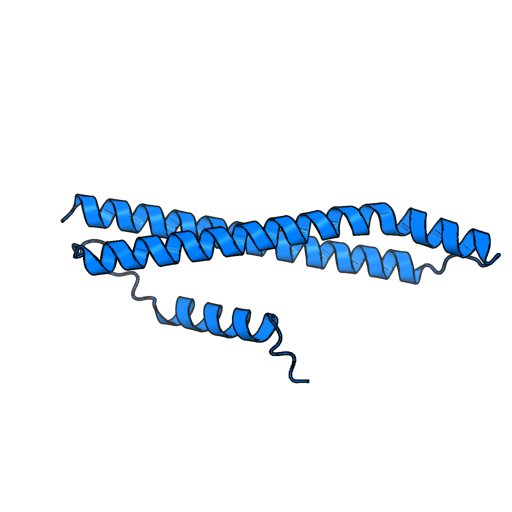 90.38 86 ASP A C 1
ATOM 674 O O . ASP A 1 86 ? -6.991 4.877 18.063 1.00 90.38 86 ASP A O 1
ATOM 678 N N . VAL A 1 87 ? -6.756 4.393 20.243 1.00 92.94 87 VAL A N 1
ATOM 679 C CA . VAL A 1 87 ? -5.284 4.500 20.239 1.00 92.94 87 VAL A CA 1
ATOM 680 C C . VAL A 1 87 ? -4.664 3.484 19.279 1.00 92.94 87 VAL A C 1
ATOM 682 O O . VAL A 1 87 ? -3.785 3.827 18.489 1.00 92.94 87 VAL A O 1
ATOM 685 N N . TRP A 1 88 ? -5.131 2.236 19.313 1.00 94.56 88 TRP A N 1
ATOM 686 C CA . TRP A 1 88 ? -4.652 1.185 18.422 1.00 94.56 88 TRP A CA 1
ATOM 687 C C . TRP A 1 88 ? -4.942 1.512 16.951 1.00 94.56 88 TRP A C 1
ATOM 689 O O . TRP A 1 88 ? -4.033 1.422 16.125 1.00 94.56 88 TRP A O 1
ATOM 699 N N . ASN A 1 89 ? -6.164 1.949 16.630 1.00 93.56 89 ASN A N 1
ATOM 700 C CA . ASN A 1 89 ? -6.561 2.299 15.265 1.00 93.56 89 ASN A CA 1
ATOM 701 C C . ASN A 1 89 ? -5.764 3.499 14.727 1.00 93.56 89 ASN A C 1
ATOM 703 O O . ASN A 1 89 ? -5.314 3.481 13.582 1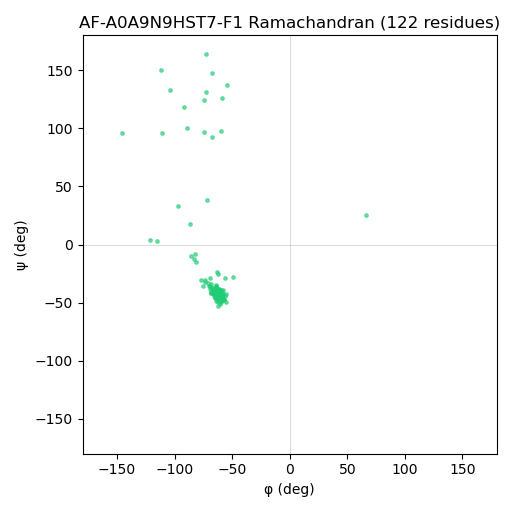.00 93.56 89 ASN A O 1
ATOM 707 N N . ASN A 1 90 ? -5.522 4.511 15.567 1.00 91.44 90 ASN A N 1
ATOM 708 C CA . ASN A 1 90 ? -4.703 5.670 15.211 1.00 91.44 90 ASN A CA 1
ATOM 709 C C . ASN A 1 90 ? -3.243 5.284 14.944 1.00 91.44 90 ASN A C 1
ATOM 711 O O . ASN A 1 90 ? -2.699 5.665 13.909 1.00 91.44 90 ASN A O 1
ATOM 715 N N . ASN A 1 91 ? -2.634 4.460 15.802 1.00 90.62 91 ASN A N 1
ATOM 716 C CA . ASN A 1 91 ? -1.280 3.953 15.561 1.00 90.62 91 ASN A CA 1
ATOM 717 C C . ASN A 1 91 ? -1.219 3.141 14.259 1.00 90.62 91 ASN A C 1
ATOM 719 O O . ASN A 1 91 ? -0.298 3.295 13.461 1.00 90.62 91 ASN A O 1
ATOM 723 N N . TYR A 1 92 ? -2.217 2.291 14.004 1.00 92.25 92 TYR A N 1
ATOM 724 C CA . TYR A 1 92 ? -2.275 1.498 12.776 1.00 92.25 92 TYR A CA 1
ATOM 725 C C . TYR A 1 92 ? -2.416 2.379 11.523 1.00 92.25 92 TYR A C 1
ATOM 727 O O . TYR A 1 92 ? -1.799 2.098 10.494 1.00 92.25 92 TYR A O 1
ATOM 735 N N . LYS A 1 93 ? -3.173 3.478 11.614 1.00 92.12 93 LYS A N 1
ATOM 736 C CA . LYS A 1 93 ? -3.320 4.471 10.543 1.00 92.12 93 LYS A CA 1
ATOM 737 C C . LYS A 1 93 ? -1.992 5.116 10.149 1.00 92.12 93 LYS A C 1
ATOM 739 O O . LYS A 1 93 ? -1.751 5.295 8.956 1.00 92.12 93 LYS A O 1
ATOM 744 N N . GLU A 1 94 ? -1.115 5.406 11.108 1.00 89.44 94 GLU A N 1
ATOM 745 C CA . GLU A 1 94 ? 0.234 5.915 10.820 1.00 89.44 94 GLU A CA 1
ATOM 746 C C . GLU A 1 94 ? 1.062 4.897 10.018 1.00 89.44 94 GLU A C 1
ATOM 748 O O . GLU A 1 94 ? 1.625 5.238 8.977 1.00 89.44 94 GLU A O 1
ATOM 753 N N . PHE A 1 95 ? 1.048 3.618 10.411 1.00 90.62 95 PHE A N 1
ATOM 754 C CA . PHE A 1 95 ? 1.743 2.560 9.664 1.00 90.62 95 PHE A CA 1
ATOM 755 C C . PHE A 1 95 ? 1.213 2.383 8.233 1.00 90.62 95 PHE A C 1
ATOM 757 O O . PHE A 1 95 ? 1.988 2.137 7.302 1.00 90.62 95 PHE A O 1
ATOM 764 N N . VAL A 1 96 ? -0.102 2.502 8.031 1.00 90.50 96 VAL A N 1
ATOM 765 C CA . VAL A 1 96 ? -0.715 2.430 6.694 1.00 90.50 96 VAL A CA 1
ATOM 766 C C . VAL A 1 96 ? -0.294 3.626 5.836 1.00 90.50 96 VAL A C 1
ATOM 768 O O . VAL A 1 96 ? 0.027 3.443 4.657 1.00 90.50 96 VAL A O 1
ATOM 771 N N . ALA A 1 97 ? -0.209 4.825 6.419 1.00 88.94 97 ALA A N 1
ATOM 772 C CA . ALA A 1 97 ? 0.295 6.010 5.728 1.00 88.94 97 ALA A CA 1
ATOM 773 C C . ALA A 1 97 ? 1.762 5.839 5.288 1.00 88.94 97 ALA A C 1
ATOM 775 O O . ALA A 1 97 ? 2.093 6.104 4.127 1.00 88.94 97 ALA A O 1
ATOM 776 N N . ASP A 1 98 ? 2.620 5.305 6.158 1.00 90.25 98 ASP A N 1
ATOM 777 C CA . ASP A 1 98 ? 4.016 4.998 5.824 1.00 90.25 98 ASP A CA 1
ATOM 778 C C . ASP A 1 98 ? 4.127 3.943 4.714 1.00 90.25 98 ASP A C 1
ATOM 780 O O . ASP A 1 98 ? 4.885 4.106 3.750 1.00 90.25 98 ASP A O 1
ATOM 784 N N . SER A 1 99 ? 3.330 2.873 4.795 1.00 90.00 99 SER A N 1
ATOM 785 C CA . SER A 1 99 ? 3.253 1.839 3.755 1.00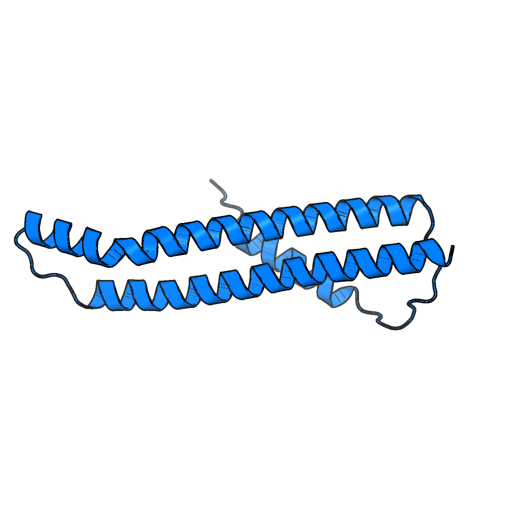 90.00 99 SER A CA 1
ATOM 786 C C . SER A 1 99 ? 2.863 2.429 2.395 1.00 90.00 99 SER A C 1
ATOM 788 O O . SER A 1 99 ? 3.457 2.093 1.359 1.00 90.00 99 SER A O 1
ATOM 790 N N . LYS A 1 100 ? 1.894 3.350 2.381 1.00 89.50 100 LYS A N 1
ATOM 791 C CA . LYS A 1 100 ? 1.444 4.059 1.176 1.00 89.50 100 LYS A CA 1
ATOM 792 C C . LYS A 1 100 ? 2.565 4.896 0.577 1.00 89.50 100 LYS A C 1
ATOM 794 O O . LYS A 1 100 ? 2.887 4.724 -0.600 1.00 89.50 100 LYS A O 1
ATOM 799 N N . PHE A 1 101 ? 3.237 5.690 1.402 1.00 90.69 101 PHE A N 1
ATOM 800 C CA . PHE A 1 101 ? 4.377 6.502 0.989 1.00 90.69 101 PHE A CA 1
ATOM 801 C C . PHE A 1 101 ? 5.525 5.665 0.399 1.00 90.69 101 PHE A C 1
ATOM 803 O O . PHE A 1 101 ? 6.098 6.011 -0.640 1.00 90.69 101 PHE A O 1
ATOM 810 N N . ILE A 1 102 ? 5.856 4.529 1.019 1.00 90.06 102 ILE A N 1
ATOM 811 C CA . ILE A 1 102 ? 6.876 3.606 0.502 1.00 90.06 102 ILE A CA 1
ATOM 812 C C . ILE A 1 102 ? 6.441 3.018 -0.846 1.00 90.06 102 ILE A C 1
ATOM 814 O O . ILE A 1 102 ? 7.241 2.961 -1.783 1.00 90.06 102 ILE A O 1
ATOM 818 N N . SER A 1 103 ? 5.177 2.619 -0.974 1.00 89.00 103 SER A N 1
ATOM 819 C CA . SER A 1 103 ? 4.633 2.032 -2.205 1.00 89.00 103 SER A CA 1
ATOM 820 C C . SER A 1 103 ? 4.675 3.016 -3.379 1.00 89.00 103 SER A C 1
ATOM 822 O O . SER A 1 103 ? 5.076 2.651 -4.487 1.00 89.00 103 SER A O 1
ATOM 824 N N . GLU A 1 104 ? 4.348 4.284 -3.133 1.00 91.06 104 GLU A N 1
ATOM 825 C CA . GLU A 1 104 ? 4.463 5.365 -4.118 1.00 91.06 104 GLU A CA 1
ATOM 826 C C . GLU A 1 104 ? 5.919 5.614 -4.529 1.00 91.06 104 GLU A C 1
ATOM 828 O O . GLU A 1 104 ? 6.223 5.759 -5.718 1.00 91.06 104 GLU A O 1
ATOM 833 N N . LYS A 1 105 ? 6.855 5.585 -3.570 1.00 91.31 105 LYS A N 1
ATOM 834 C CA . LYS A 1 105 ? 8.292 5.678 -3.863 1.00 91.31 105 LYS A CA 1
ATOM 835 C C . LYS A 1 105 ? 8.781 4.530 -4.743 1.00 91.31 105 LYS A C 1
ATOM 837 O O . LYS A 1 105 ? 9.565 4.774 -5.662 1.00 91.31 105 LYS A O 1
ATOM 842 N N . LEU A 1 106 ? 8.333 3.300 -4.496 1.00 88.75 106 LEU A N 1
ATOM 843 C CA . LEU A 1 106 ? 8.680 2.145 -5.331 1.00 88.75 106 LEU A CA 1
ATOM 844 C C . LEU A 1 106 ? 8.152 2.314 -6.761 1.00 88.75 106 LEU A C 1
ATOM 846 O O . LEU A 1 106 ? 8.920 2.149 -7.714 1.00 88.75 106 LEU A O 1
ATOM 850 N N . ALA A 1 107 ? 6.899 2.752 -6.917 1.00 90.25 107 ALA A N 1
ATOM 851 C CA . ALA A 1 107 ? 6.316 3.048 -8.225 1.00 90.25 107 ALA A CA 1
ATOM 852 C C . ALA A 1 107 ? 7.122 4.125 -8.974 1.00 90.25 107 ALA A C 1
ATOM 854 O O . ALA A 1 107 ? 7.460 3.958 -10.150 1.00 90.25 107 ALA A O 1
ATOM 855 N N . ALA A 1 108 ? 7.506 5.202 -8.283 1.00 90.81 108 ALA A N 1
ATOM 856 C CA . ALA A 1 108 ? 8.320 6.271 -8.855 1.00 90.81 108 ALA A CA 1
ATOM 857 C C . ALA A 1 108 ? 9.711 5.777 -9.295 1.00 90.81 108 ALA A C 1
ATOM 859 O O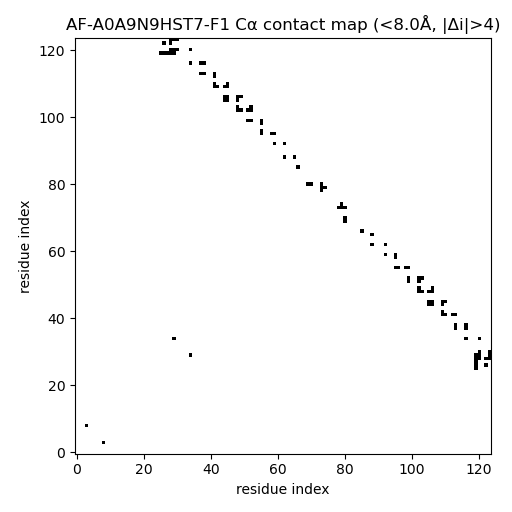 . ALA A 1 108 ? 10.206 6.172 -10.354 1.00 90.81 108 ALA A O 1
ATOM 860 N N . LYS A 1 109 ? 10.344 4.884 -8.523 1.00 90.69 109 LYS A N 1
ATOM 861 C CA . LYS A 1 109 ? 11.637 4.277 -8.883 1.00 90.69 109 LYS A CA 1
ATOM 862 C C . LYS A 1 109 ? 11.521 3.367 -10.105 1.00 90.69 109 LYS A C 1
ATOM 864 O O . LYS A 1 109 ? 12.374 3.459 -10.988 1.00 90.69 109 LYS A O 1
ATOM 869 N N . ALA A 1 110 ? 10.465 2.558 -10.201 1.00 88.38 110 ALA A N 1
ATOM 870 C CA . ALA A 1 110 ? 10.196 1.743 -11.386 1.00 88.38 110 ALA A CA 1
ATOM 871 C C . ALA A 1 110 ? 9.990 2.620 -12.635 1.00 88.38 110 ALA A C 1
ATOM 873 O O . ALA A 1 110 ? 10.587 2.369 -13.683 1.00 88.38 110 ALA A O 1
ATOM 874 N N . ALA A 1 111 ? 9.231 3.713 -12.515 1.00 88.69 111 ALA A N 1
ATOM 875 C CA . ALA A 1 111 ? 9.045 4.672 -13.603 1.00 88.69 111 ALA A CA 1
ATOM 876 C C . ALA A 1 111 ? 10.365 5.345 -14.027 1.00 88.69 111 ALA A C 1
ATOM 878 O O . ALA A 1 111 ? 10.645 5.468 -15.221 1.00 88.69 111 ALA A O 1
ATOM 879 N N . ALA A 1 112 ? 11.205 5.745 -13.066 1.00 89.06 112 ALA A N 1
ATOM 880 C CA . ALA A 1 112 ? 12.518 6.325 -13.345 1.00 89.06 112 ALA A CA 1
ATOM 881 C C . ALA A 1 112 ? 13.459 5.330 -14.047 1.00 89.06 112 ALA A C 1
ATOM 883 O O . ALA A 1 112 ? 14.179 5.715 -14.968 1.00 89.06 112 ALA A O 1
ATOM 884 N N . PHE A 1 113 ? 13.430 4.053 -13.655 1.00 87.69 113 PHE A N 1
ATOM 885 C CA . PHE A 1 113 ? 14.165 2.994 -14.347 1.00 87.69 113 PHE A CA 1
ATOM 886 C C . PHE A 1 113 ? 13.699 2.838 -15.801 1.00 87.69 113 PHE A C 1
ATOM 888 O O . PHE A 1 113 ? 14.529 2.803 -16.706 1.00 87.69 113 PHE A O 1
ATOM 895 N N . GLY A 1 114 ? 12.383 2.863 -16.039 1.00 87.31 114 GLY A N 1
ATOM 896 C CA . GLY A 1 114 ? 11.815 2.870 -17.389 1.00 87.31 114 GLY A CA 1
ATOM 897 C C . GLY A 1 114 ? 12.324 4.017 -18.261 1.00 87.31 114 GLY A C 1
ATOM 898 O O . GLY A 1 114 ? 12.729 3.786 -19.396 1.00 87.31 114 GLY A O 1
ATOM 899 N N . LYS A 1 115 ? 12.387 5.242 -17.721 1.00 89.25 115 LYS A N 1
ATOM 900 C CA . LYS A 1 115 ? 12.946 6.397 -18.448 1.00 89.25 115 LYS A CA 1
ATOM 901 C C . LYS A 1 115 ? 14.408 6.172 -18.847 1.00 89.25 115 LYS A C 1
ATOM 903 O O . LYS A 1 115 ? 14.764 6.403 -19.998 1.00 89.25 115 LYS A O 1
ATOM 908 N N . LYS A 1 116 ? 15.230 5.650 -17.929 1.00 88.31 116 LYS A N 1
ATOM 909 C CA . LYS A 1 116 ? 16.640 5.337 -18.210 1.00 88.31 116 LYS A CA 1
ATOM 910 C C . LYS A 1 116 ? 16.810 4.258 -19.283 1.00 88.31 116 LYS A C 1
ATOM 912 O O . LYS A 1 116 ? 17.729 4.360 -20.091 1.00 88.31 116 LYS A O 1
ATOM 917 N N . LEU A 1 117 ? 15.940 3.245 -19.310 1.00 87.31 117 LEU A N 1
ATOM 918 C CA . LEU A 1 117 ? 15.951 2.221 -20.363 1.00 87.31 117 LEU A CA 1
ATOM 919 C C . LEU A 1 117 ? 15.665 2.825 -21.743 1.00 87.31 117 LEU A C 1
ATOM 921 O O . LEU A 1 117 ? 16.374 2.520 -22.700 1.00 87.31 117 LEU A O 1
ATOM 925 N N . GLU A 1 118 ? 14.673 3.712 -21.844 1.00 87.12 118 GLU A N 1
ATOM 926 C CA . GLU A 1 118 ? 14.350 4.399 -23.102 1.00 87.12 118 GLU A CA 1
ATOM 927 C C . GLU A 1 118 ? 15.486 5.310 -23.580 1.00 87.12 118 GLU A C 1
ATOM 929 O O . GLU A 1 118 ? 15.826 5.324 -24.764 1.00 87.12 118 GLU A O 1
ATOM 934 N N . GLU A 1 119 ? 16.117 6.048 -22.666 1.00 86.81 119 GLU A N 1
ATOM 935 C CA . GLU A 1 119 ? 17.291 6.872 -22.974 1.00 86.81 119 GLU A CA 1
ATOM 936 C C . GLU A 1 119 ? 18.467 6.025 -23.479 1.00 86.81 119 GLU A C 1
ATOM 938 O O . GLU A 1 119 ? 19.114 6.389 -24.462 1.00 86.81 119 GLU A O 1
ATOM 943 N N . ALA A 1 120 ? 18.728 4.877 -22.849 1.00 82.31 120 ALA A N 1
ATOM 944 C CA . ALA A 1 120 ? 19.802 3.972 -23.247 1.00 82.31 120 ALA A CA 1
ATOM 945 C C . ALA A 1 120 ? 19.542 3.294 -24.606 1.00 82.31 120 ALA A C 1
ATOM 947 O O . ALA A 1 120 ? 20.486 3.093 -25.371 1.00 82.31 120 ALA A O 1
ATOM 948 N N . LYS A 1 121 ? 18.278 2.995 -24.937 1.00 80.94 121 LYS A N 1
ATOM 949 C CA . LYS A 1 121 ? 17.873 2.469 -26.252 1.00 80.94 121 LYS A CA 1
ATOM 950 C C . LYS A 1 121 ? 18.032 3.504 -27.365 1.00 80.94 121 LYS A C 1
ATOM 952 O O . LYS A 1 121 ? 18.530 3.175 -28.429 1.00 80.94 121 LYS A O 1
ATOM 957 N N . LYS A 1 122 ? 17.662 4.768 -27.133 1.00 80.81 122 LYS A N 1
ATOM 958 C CA . LYS A 1 122 ? 17.842 5.844 -28.133 1.00 80.81 122 LYS A CA 1
ATOM 959 C C . LYS A 1 122 ? 19.309 6.101 -28.490 1.00 80.81 122 LYS A C 1
ATOM 961 O O . LYS A 1 122 ? 19.588 6.615 -29.566 1.00 80.81 122 LYS A O 1
ATOM 966 N N . LYS A 1 123 ? 20.233 5.778 -27.580 1.00 72.56 123 LYS A N 1
ATOM 967 C CA . LYS A 1 123 ? 21.680 5.877 -27.806 1.00 72.56 123 LYS A CA 1
ATOM 968 C C . LYS A 1 123 ? 22.264 4.655 -28.540 1.00 72.56 123 LYS A C 1
ATOM 970 O O . LYS A 1 123 ? 23.431 4.728 -28.927 1.00 72.56 123 LYS A O 1
ATOM 975 N N . SER A 1 124 ? 21.526 3.542 -28.685 1.00 60.09 124 SER A N 1
ATOM 976 C CA . SER A 1 124 ? 22.006 2.306 -29.333 1.00 60.09 124 SER A CA 1
ATOM 977 C C . SER A 1 124 ? 21.934 2.396 -30.846 1.00 60.09 124 SER A C 1
ATOM 979 O O . SER A 1 124 ? 23.003 2.183 -31.463 1.00 60.09 124 SER A O 1
#

Foldseek 3Di:
DDCPDPVVVVVVVVVVVVVPDPVPDLPAADDPVRLVVLVVVLVVLLVVLVVLLVVLVVLVVCLVCVVVVQCVVCVVVVHDRDPVSVVVSVVVNVVSVVSNVVSVVSNVVSVVSVVSSVVSNVSD

Organism: NCBI:txid94023

Mean predicted aligned error: 10.8 Å

Nearest PDB structures (foldseek):
  4ilo-assembly1_A  TM=4.366E-01  e=6.606E+00  Chlamydia trachomatis L2/434/Bu

Solvent-accessible surface area (backbone atoms only — not comparable to full-atom values): 7006 Å² total; per-residue (Å²): 132,88,75,78,48,70,66,59,58,53,53,56,54,54,58,55,62,66,71,68,67,75,95,79,70,98,80,59,62,50,55,73,70,60,48,52,53,50,52,52,51,30,52,52,45,36,51,54,23,51,52,48,43,54,51,37,53,52,48,52,55,51,64,71,47,40,65,62,53,51,48,55,50,20,59,75,72,74,43,83,74,64,69,65,55,60,54,49,52,51,56,50,51,52,54,44,52,51,52,38,56,51,26,51,51,50,30,51,50,26,51,52,50,48,52,51,52,54,54,27,49,77,67,89